Protein AF-E2AN70-F1 (afdb_monomer)

Solvent-accessible surface area (backbone atoms only — not comparable to full-atom values): 4176 Å² total; per-residue (Å²): 70,66,41,55,31,60,91,60,64,7,30,32,30,35,43,42,55,96,92,46,76,47,77,48,72,42,59,93,75,29,16,33,24,33,80,74,72,41,66,40,52,45,94,79,45,64,44,92,55,29,80,81,26,57,72,49,36,75,72,57,67,68,81,46,68,66,60,63,61,73,73,105

Foldseek 3Di:
DKAADVVVVQQKIWDDDPPDIDIDGDPPQWGAALQVRGTDGSVPHPSVCNVVNPVVVVVVPDPPVVVVVVVD

Secondary structure (DSSP, 8-state):
-EEE-TTTTTSEEEEEETTEEEEEEPPTTEEEETTTTEEEEGGG--GGGGGGGGGGGGG-----HHHHHHT-

Sequence (72 aa):
GYYADEAAGCQVFHVCHDVLVSSFLCPIGSTFSQKLLTCDWWTKVDCSASNRYLERNRDSYQIDDDEMIRKA

Mean predicted aligned error: 6.77 Å

Organism: Camponotus floridanus (NCBI:txid104421)

Radius of gyration: 13.34 Å; Cα contacts (8 Å, |Δi|>4): 114; chains: 1; bounding box: 38×23×26 Å

InterPro domains:
  IPR002557 Chitin binding domain [PF01607] (1-47)
  IPR002557 Chitin binding domai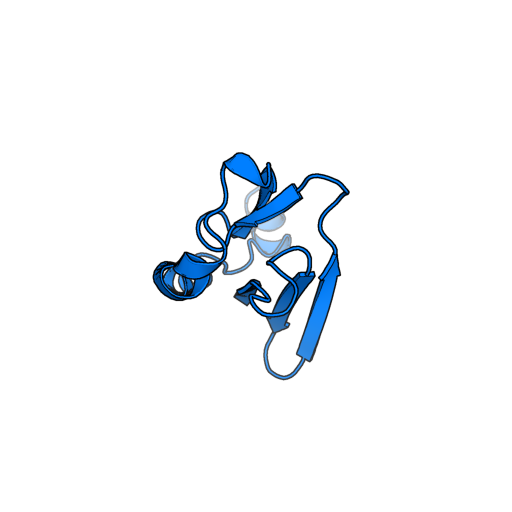n [PS50940] (1-49)
  IPR036508 Chitin binding domain superfamily [SSF57625] (1-50)
  IPR052976 Scoloptoxin-like [PTHR22933] (1-61)

Nearest PDB structures (foldseek):
  4zce-assembly1_B  TM=8.646E-01  e=5.909E-02  Dermatophagoides pteronyssinus
  8in6-assembly1_A  TM=7.741E-01  e=5.536E-02  Aplysia kurodai
  5hbf-assembly3_A  TM=8.687E-01  e=1.573E-01  Homo sapiens
  5hbf-assembly3_B  TM=8.518E-01  e=2.042E-01  Homo sapiens
  2dk6-assembly1_A  TM=3.511E-01  e=6.080E+00  Homo sapiens

Structure (mmCIF, N/CA/C/O backbone):
data_AF-E2AN70-F1
#
_entry.id   AF-E2AN70-F1
#
loop_
_atom_site.group_PDB
_atom_site.id
_atom_site.type_symbol
_atom_site.label_atom_id
_atom_site.label_alt_id
_atom_site.label_comp_id
_atom_site.label_asym_id
_atom_site.label_entity_id
_atom_site.label_seq_id
_atom_site.pdbx_PDB_ins_code
_atom_site.Cartn_x
_atom_site.Cartn_y
_atom_site.Cartn_z
_atom_site.occupancy
_atom_site.B_iso_or_equiv
_atom_site.auth_seq_id
_atom_site.auth_comp_id
_atom_site.auth_asym_id
_atom_site.auth_atom_id
_atom_site.pdbx_PDB_model_num
ATOM 1 N N . GLY A 1 1 ? 10.198 2.129 -4.240 1.00 92.06 1 GLY A N 1
ATOM 2 C CA . GLY A 1 1 ? 8.848 2.574 -3.839 1.00 92.06 1 GLY A CA 1
ATOM 3 C C . GLY A 1 1 ? 8.052 1.393 -3.328 1.00 92.06 1 GLY A C 1
ATOM 4 O O . GLY A 1 1 ? 8.302 0.284 -3.786 1.00 92.06 1 GLY A O 1
ATOM 5 N N . TYR A 1 2 ? 7.132 1.623 -2.396 1.00 95.75 2 TYR A N 1
ATOM 6 C CA . TYR A 1 2 ? 6.291 0.598 -1.781 1.00 95.75 2 TYR A CA 1
ATOM 7 C C . TYR A 1 2 ? 4.854 0.716 -2.296 1.00 95.75 2 TYR A C 1
ATOM 9 O O . TYR A 1 2 ? 4.325 1.820 -2.405 1.00 95.75 2 TYR A O 1
ATOM 17 N N . TYR A 1 3 ? 4.212 -0.400 -2.611 1.00 96.81 3 TYR A N 1
ATOM 18 C CA . TYR A 1 3 ? 2.904 -0.418 -3.258 1.00 96.81 3 TYR A CA 1
ATOM 19 C C . TYR A 1 3 ? 1.992 -1.428 -2.574 1.00 96.81 3 TYR A C 1
ATOM 21 O O . TYR A 1 3 ? 2.348 -2.599 -2.453 1.00 96.81 3 TYR A O 1
ATOM 29 N N . ALA A 1 4 ? 0.825 -0.977 -2.129 1.00 98.00 4 ALA A N 1
ATOM 30 C CA . ALA A 1 4 ? -0.206 -1.848 -1.582 1.00 98.00 4 ALA A CA 1
ATOM 31 C C . ALA A 1 4 ? -0.813 -2.743 -2.676 1.00 98.00 4 ALA A C 1
ATOM 33 O O . ALA A 1 4 ? -1.159 -2.250 -3.750 1.00 98.00 4 ALA A O 1
ATOM 34 N N . ASP A 1 5 ? -0.984 -4.037 -2.396 1.00 97.94 5 ASP A N 1
ATOM 35 C CA . ASP A 1 5 ? -1.739 -4.939 -3.269 1.00 97.94 5 ASP A CA 1
ATOM 36 C C . ASP A 1 5 ? -3.220 -4.932 -2.863 1.00 97.94 5 ASP A C 1
ATOM 38 O O . ASP A 1 5 ? -3.643 -5.658 -1.960 1.00 97.94 5 ASP A O 1
ATOM 42 N N . GLU A 1 6 ? -4.023 -4.091 -3.518 1.00 96.56 6 GLU A N 1
ATOM 43 C CA . GLU A 1 6 ? -5.462 -3.988 -3.241 1.00 96.56 6 GLU A CA 1
ATOM 44 C C . GLU A 1 6 ? -6.223 -5.285 -3.575 1.00 96.56 6 GLU A C 1
ATOM 46 O O . GLU A 1 6 ? -7.213 -5.601 -2.912 1.00 96.56 6 GLU A O 1
ATOM 51 N N . ALA A 1 7 ? -5.747 -6.083 -4.541 1.00 96.75 7 ALA A N 1
ATOM 52 C CA . ALA A 1 7 ? -6.371 -7.358 -4.900 1.00 96.75 7 ALA A CA 1
ATOM 53 C C . ALA A 1 7 ? -6.155 -8.424 -3.813 1.00 96.75 7 ALA A C 1
ATOM 55 O O . ALA A 1 7 ? -7.035 -9.252 -3.573 1.00 96.75 7 ALA A O 1
ATOM 56 N N . ALA A 1 8 ? -5.024 -8.362 -3.109 1.00 96.62 8 ALA A N 1
ATOM 57 C CA . ALA A 1 8 ? -4.740 -9.165 -1.920 1.00 96.62 8 ALA A CA 1
ATOM 58 C C . ALA A 1 8 ? -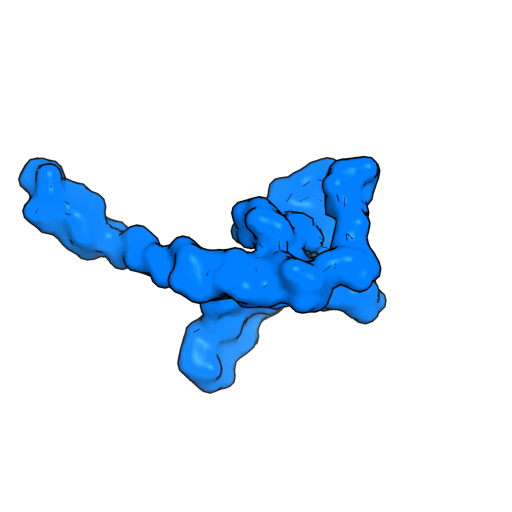5.251 -8.526 -0.609 1.00 96.62 8 ALA A C 1
ATOM 60 O O . ALA A 1 8 ? -4.822 -8.916 0.481 1.00 96.62 8 ALA A O 1
ATOM 61 N N . GLY A 1 9 ? -6.126 -7.514 -0.682 1.00 96.69 9 GLY A N 1
ATOM 62 C CA . GLY A 1 9 ? -6.663 -6.823 0.497 1.00 96.69 9 GLY A CA 1
ATOM 63 C C . GLY A 1 9 ? -5.591 -6.117 1.333 1.00 96.69 9 GLY A C 1
ATOM 64 O O . GLY A 1 9 ? -5.717 -6.022 2.552 1.00 96.69 9 GLY A O 1
ATOM 65 N N . CYS A 1 10 ? -4.511 -5.667 0.693 1.00 98.06 10 CYS A N 1
ATOM 66 C CA . CYS A 1 10 ? -3.336 -5.051 1.305 1.00 98.06 10 CYS A CA 1
ATOM 67 C C . CYS A 1 10 ? -2.603 -5.943 2.319 1.00 98.06 10 CYS A C 1
ATOM 69 O O . CYS A 1 10 ? -1.746 -5.458 3.055 1.00 98.06 10 CYS A O 1
ATOM 71 N N . GLN A 1 11 ? -2.891 -7.247 2.378 1.00 98.00 11 GLN A N 1
ATOM 72 C CA . GLN A 1 11 ? -2.084 -8.172 3.176 1.00 98.00 11 GLN A CA 1
ATOM 73 C C . GLN A 1 11 ? -0.709 -8.406 2.532 1.00 98.00 11 GLN A C 1
ATOM 75 O O . GLN A 1 11 ? 0.266 -8.675 3.235 1.00 98.00 11 GLN A O 1
ATOM 80 N N . VAL A 1 12 ? -0.631 -8.265 1.207 1.00 98.25 12 VAL A N 1
ATOM 81 C CA . VAL A 1 12 ? 0.611 -8.242 0.431 1.00 98.25 12 VAL A CA 1
ATOM 82 C C . VAL A 1 12 ? 0.949 -6.799 0.058 1.00 98.25 12 VAL A C 1
ATOM 84 O O . VAL A 1 12 ? 0.068 -5.969 -0.175 1.00 98.25 12 VAL A O 1
ATOM 87 N N . PHE A 1 13 ? 2.240 -6.497 -0.003 1.00 98.12 13 PHE A N 1
ATOM 88 C CA . PHE A 1 13 ? 2.747 -5.273 -0.607 1.00 98.12 13 PHE A CA 1
ATOM 89 C C . PHE A 1 13 ? 3.974 -5.563 -1.463 1.00 98.12 13 PHE A C 1
ATOM 91 O O . PHE A 1 13 ? 4.670 -6.565 -1.273 1.00 98.12 13 PHE A O 1
ATOM 98 N N . HIS A 1 14 ? 4.247 -4.663 -2.397 1.00 97.06 14 HIS A N 1
ATOM 99 C CA . HIS A 1 14 ? 5.359 -4.760 -3.325 1.00 97.06 14 HIS A CA 1
ATOM 100 C C . HIS A 1 14 ? 6.368 -3.654 -3.065 1.00 97.06 14 HIS A C 1
ATOM 102 O O . HIS A 1 14 ? 6.011 -2.490 -2.902 1.00 97.06 14 HIS A O 1
ATOM 108 N N . VAL A 1 15 ? 7.642 -4.008 -3.080 1.00 95.50 15 VAL A N 1
ATOM 109 C CA . VAL A 1 15 ? 8.753 -3.067 -3.124 1.00 95.50 15 VAL A CA 1
ATOM 110 C C . VAL A 1 15 ? 9.317 -3.112 -4.532 1.00 95.50 15 VAL A C 1
ATOM 1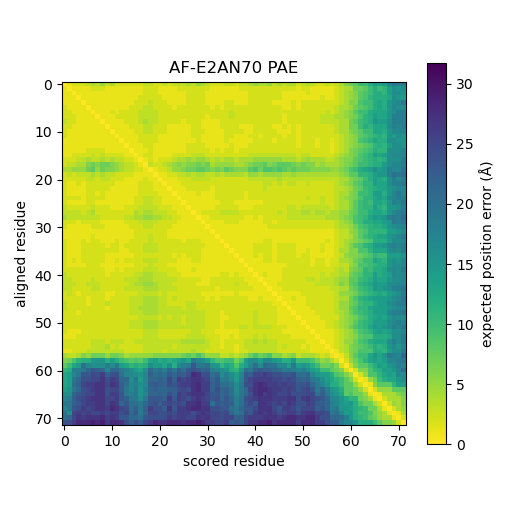12 O O . VAL A 1 15 ? 9.844 -4.140 -4.958 1.00 95.50 15 VAL A O 1
ATOM 115 N N . CYS A 1 16 ? 9.197 -2.001 -5.253 1.00 92.56 16 CYS A N 1
ATOM 116 C CA . CYS A 1 16 ? 9.768 -1.853 -6.587 1.00 92.56 16 CYS A CA 1
ATOM 117 C C . CYS A 1 16 ? 11.041 -1.007 -6.516 1.00 92.56 16 CYS A C 1
ATOM 119 O O . CYS A 1 16 ? 11.019 0.110 -5.977 1.00 92.56 16 CYS A O 1
ATOM 121 N N . HIS A 1 17 ? 12.123 -1.523 -7.090 1.00 88.06 17 HIS A N 1
ATOM 122 C CA . HIS A 1 17 ? 13.396 -0.834 -7.271 1.00 88.06 17 HIS A CA 1
ATOM 123 C C . HIS A 1 17 ? 13.853 -1.053 -8.716 1.00 88.06 17 HIS A C 1
ATOM 125 O O . HIS A 1 17 ? 14.096 -2.189 -9.120 1.00 88.06 17 HIS A O 1
ATOM 131 N N . ASP A 1 18 ? 13.904 0.021 -9.505 1.00 87.81 18 ASP A N 1
ATOM 132 C CA . ASP A 1 18 ? 14.090 -0.017 -10.958 1.00 87.81 18 ASP A CA 1
ATOM 133 C C . ASP A 1 18 ? 13.159 -1.028 -11.653 1.00 87.81 18 ASP A C 1
ATOM 135 O O . ASP A 1 18 ? 11.952 -0.805 -11.744 1.00 87.81 18 ASP A O 1
ATOM 139 N N . VAL A 1 19 ? 13.710 -2.143 -12.134 1.00 90.12 19 VAL A N 1
ATOM 140 C CA . VAL A 1 19 ? 12.986 -3.220 -12.833 1.00 90.12 19 VAL A CA 1
ATOM 141 C C . VAL A 1 19 ? 12.670 -4.418 -11.934 1.00 90.12 19 VAL A C 1
ATOM 143 O O . VAL A 1 19 ? 12.032 -5.371 -12.380 1.00 90.12 19 VAL A O 1
ATOM 146 N N . LEU A 1 20 ? 13.129 -4.400 -10.681 1.00 93.19 20 LEU A N 1
ATOM 147 C CA . LEU A 1 20 ? 12.927 -5.476 -9.721 1.00 93.19 20 LEU A CA 1
ATOM 148 C C . LEU A 1 20 ? 11.688 -5.207 -8.868 1.00 93.19 20 LEU A C 1
ATOM 150 O O . LEU A 1 20 ? 11.524 -4.120 -8.310 1.00 93.19 20 LEU A O 1
ATOM 154 N N . VAL A 1 21 ? 10.852 -6.234 -8.723 1.00 95.25 21 VAL A N 1
ATOM 155 C CA . VAL A 1 21 ? 9.690 -6.230 -7.833 1.00 95.25 21 VAL A CA 1
ATOM 156 C C . VAL A 1 21 ? 9.841 -7.358 -6.823 1.00 95.25 21 VAL A C 1
ATOM 158 O O . VAL A 1 21 ? 9.942 -8.525 -7.197 1.00 95.25 21 VAL A O 1
ATOM 161 N N . SER A 1 22 ? 9.823 -6.998 -5.545 1.00 96.31 22 SER A N 1
ATOM 162 C CA . SER A 1 22 ? 9.819 -7.935 -4.423 1.00 96.31 22 SER A CA 1
ATOM 163 C C . SER A 1 22 ? 8.490 -7.834 -3.686 1.00 96.31 22 SER A C 1
ATOM 165 O O . SER A 1 22 ? 8.057 -6.733 -3.357 1.00 96.31 22 SER A O 1
ATOM 167 N N . SER A 1 23 ? 7.849 -8.964 -3.404 1.00 97.56 23 SER A N 1
ATOM 168 C CA . SER A 1 23 ? 6.552 -9.010 -2.718 1.00 97.56 23 SER A CA 1
ATOM 169 C C . SER A 1 23 ? 6.707 -9.548 -1.302 1.00 97.56 23 SER A C 1
ATOM 171 O O . SER A 1 23 ? 7.426 -10.523 -1.085 1.00 97.56 23 SER A O 1
ATOM 173 N N . PHE A 1 24 ? 6.000 -8.948 -0.350 1.00 97.94 24 PHE A N 1
ATOM 174 C CA . PHE A 1 24 ? 6.075 -9.297 1.066 1.00 97.94 24 PHE A CA 1
ATOM 175 C C . PHE A 1 24 ? 4.681 -9.396 1.677 1.00 97.94 24 PHE A C 1
ATOM 177 O O . PHE A 1 24 ? 3.763 -8.687 1.270 1.00 97.94 24 PHE A O 1
ATOM 184 N N . LEU A 1 25 ? 4.541 -10.267 2.677 1.00 98.25 25 LEU A N 1
ATOM 185 C CA . LEU A 1 25 ? 3.314 -10.428 3.449 1.00 98.25 25 LEU A CA 1
ATOM 186 C C . LEU A 1 25 ? 3.427 -9.653 4.764 1.00 98.25 25 LEU A C 1
ATOM 188 O O . LEU A 1 25 ? 4.413 -9.796 5.491 1.00 98.25 25 LEU A O 1
ATOM 192 N N . CYS A 1 26 ? 2.402 -8.877 5.098 1.00 98.25 26 CYS A N 1
ATOM 193 C CA . CYS A 1 26 ? 2.264 -8.314 6.432 1.00 98.25 26 CYS A CA 1
ATOM 194 C C . CYS A 1 26 ? 1.978 -9.421 7.471 1.00 98.25 26 CYS A C 1
ATOM 196 O O . CYS A 1 26 ? 1.336 -10.428 7.152 1.00 98.25 26 CYS A O 1
ATOM 198 N N . PRO A 1 27 ? 2.412 -9.251 8.734 1.00 98.19 27 PRO A N 1
ATOM 199 C CA . PRO A 1 27 ? 2.056 -10.162 9.818 1.00 98.19 27 PRO A CA 1
ATOM 200 C C . PRO A 1 27 ? 0.541 -10.356 9.975 1.00 98.19 27 PRO A C 1
ATOM 202 O O . PRO A 1 27 ? -0.265 -9.489 9.623 1.00 98.19 27 PRO A O 1
ATOM 205 N N . ILE A 1 28 ? 0.146 -11.483 10.571 1.00 96.69 28 ILE A N 1
ATOM 206 C CA . ILE A 1 28 ? -1.265 -11.813 10.819 1.00 96.69 28 ILE A CA 1
ATOM 207 C C . ILE A 1 28 ? -1.935 -10.695 11.636 1.00 96.69 28 ILE A C 1
ATOM 209 O O . ILE A 1 28 ? -1.436 -10.300 12.687 1.00 96.69 28 ILE A O 1
ATOM 213 N N . GLY A 1 29 ? -3.080 -10.203 11.151 1.00 96.50 29 GLY A N 1
ATOM 214 C CA . GLY A 1 29 ? -3.834 -9.108 11.7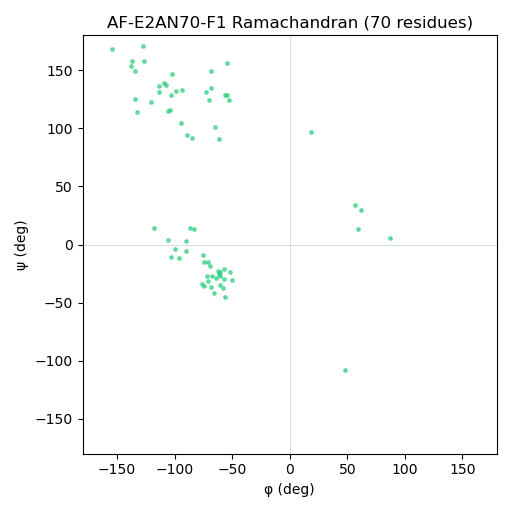77 1.00 96.50 29 GLY A CA 1
ATOM 215 C C . GLY A 1 29 ? -3.393 -7.701 11.356 1.00 96.50 29 GLY A C 1
ATOM 216 O O . GLY A 1 29 ? -3.904 -6.716 11.890 1.00 96.50 29 GLY A O 1
ATOM 217 N N . SER A 1 30 ? -2.472 -7.587 10.399 1.00 98.06 30 SER A N 1
ATOM 218 C CA . SER A 1 30 ? -2.028 -6.309 9.841 1.00 98.06 30 SER A CA 1
ATOM 219 C C . SER A 1 30 ? -2.139 -6.285 8.320 1.00 98.06 30 SER A C 1
ATOM 221 O O . SER A 1 30 ? -2.166 -7.326 7.663 1.00 98.06 30 SER A O 1
ATOM 223 N N . THR A 1 31 ? -2.210 -5.078 7.773 1.00 98.19 31 THR A N 1
ATOM 224 C CA . THR A 1 31 ? -2.239 -4.805 6.334 1.00 98.19 31 THR A CA 1
ATOM 225 C C . THR A 1 31 ? -1.350 -3.610 6.036 1.00 98.19 31 THR A C 1
ATOM 227 O O . THR A 1 31 ? -1.139 -2.740 6.885 1.00 98.19 31 THR A O 1
ATOM 230 N N . PHE A 1 32 ? -0.827 -3.548 4.823 1.00 98.44 32 PHE A N 1
ATOM 231 C CA . PHE A 1 32 ? 0.065 -2.492 4.397 1.00 98.44 32 PHE A CA 1
ATOM 232 C C . PHE A 1 32 ? -0.675 -1.159 4.259 1.00 98.44 32 PHE A C 1
ATOM 234 O O . PHE A 1 32 ? -1.653 -1.038 3.525 1.00 98.44 32 PHE A O 1
ATOM 241 N N . SER A 1 33 ? -0.185 -0.141 4.960 1.00 97.88 33 SER A N 1
ATOM 242 C CA . SER A 1 33 ? -0.674 1.229 4.883 1.00 97.88 33 SER A CA 1
ATOM 243 C C . SER A 1 33 ? 0.166 2.015 3.884 1.00 97.88 33 SER A C 1
ATOM 245 O O . SER A 1 33 ? 1.272 2.447 4.212 1.00 97.88 33 SER A O 1
ATOM 247 N N . GLN A 1 34 ? -0.370 2.279 2.688 1.00 97.00 34 GLN A N 1
ATOM 248 C CA . GLN A 1 34 ? 0.320 3.098 1.677 1.00 97.00 34 GLN A CA 1
ATOM 249 C C . GLN A 1 34 ? 0.686 4.498 2.203 1.00 97.00 34 GLN A C 1
ATOM 251 O O . GLN A 1 34 ? 1.703 5.071 1.822 1.00 97.00 34 GLN A O 1
ATOM 256 N N . LYS A 1 35 ? -0.112 5.030 3.136 1.00 95.50 35 LYS A N 1
ATOM 257 C CA . LYS A 1 35 ? 0.128 6.317 3.799 1.00 95.50 35 LYS A CA 1
ATOM 258 C C . LYS A 1 35 ? 1.382 6.310 4.681 1.00 95.50 35 LYS A C 1
ATOM 260 O O . LYS A 1 35 ? 2.107 7.305 4.716 1.00 95.50 35 LYS A O 1
ATOM 265 N N . LEU A 1 36 ? 1.596 5.223 5.425 1.00 95.06 36 LEU A N 1
ATOM 266 C CA . LEU A 1 36 ? 2.708 5.076 6.373 1.00 95.06 36 LEU A CA 1
ATOM 267 C C . LEU A 1 36 ? 3.908 4.330 5.779 1.00 95.06 36 LEU A C 1
ATOM 269 O O . LEU A 1 36 ? 4.970 4.330 6.392 1.00 95.06 36 LEU A O 1
ATOM 273 N N . LEU A 1 37 ? 3.734 3.707 4.611 1.00 95.38 37 LEU A N 1
ATOM 274 C CA . LEU A 1 37 ? 4.708 2.837 3.951 1.00 95.38 37 LEU A CA 1
ATOM 275 C C . LEU A 1 37 ? 5.165 1.659 4.829 1.00 95.38 37 LEU A C 1
ATOM 277 O O . LEU A 1 37 ? 6.311 1.225 4.764 1.00 95.38 37 LEU A O 1
ATOM 281 N N . THR A 1 38 ? 4.267 1.140 5.665 1.00 96.06 38 THR A N 1
ATOM 282 C CA . THR A 1 38 ? 4.519 -0.005 6.551 1.00 96.06 38 THR A CA 1
ATOM 283 C C . THR A 1 38 ? 3.215 -0.735 6.873 1.00 96.06 38 THR A C 1
ATOM 285 O O . THR A 1 38 ? 2.127 -0.231 6.585 1.00 96.06 38 THR A O 1
ATOM 288 N N . CYS A 1 39 ? 3.306 -1.921 7.470 1.00 98.00 39 CYS A N 1
ATOM 289 C CA . CYS A 1 39 ? 2.142 -2.650 7.968 1.00 98.00 39 CYS A CA 1
ATOM 290 C C . CYS A 1 39 ? 1.600 -1.979 9.241 1.00 98.00 39 CYS A C 1
ATOM 292 O O . CYS A 1 39 ? 2.349 -1.719 10.181 1.00 98.00 39 CYS A O 1
ATOM 294 N N . ASP A 1 40 ? 0.293 -1.737 9.285 1.00 98.19 40 ASP A N 1
ATOM 295 C CA . ASP A 1 40 ? -0.428 -1.288 10.481 1.00 98.19 40 ASP A CA 1
ATOM 296 C C . ASP A 1 40 ? -1.621 -2.223 10.719 1.00 98.19 40 ASP A C 1
ATOM 298 O O . ASP A 1 40 ? -1.951 -3.083 9.896 1.00 98.19 40 ASP A O 1
ATOM 302 N N . TRP A 1 41 ? -2.269 -2.084 11.867 1.00 97.56 41 TRP A N 1
ATOM 303 C CA . TRP A 1 41 ? -3.464 -2.838 12.203 1.00 97.56 41 TRP A CA 1
ATOM 304 C C . TRP A 1 41 ? -4.532 -2.666 11.127 1.00 97.56 41 TRP A C 1
ATOM 306 O O . TRP A 1 41 ? -4.911 -1.545 10.792 1.00 97.56 41 TRP A O 1
ATOM 316 N N . TRP A 1 42 ? -5.063 -3.786 10.639 1.00 96.25 42 TRP A N 1
ATOM 317 C CA . TRP A 1 42 ? -6.067 -3.840 9.571 1.00 96.25 42 TRP A CA 1
ATOM 318 C C . TRP A 1 42 ? -7.284 -2.923 9.789 1.00 96.25 42 TRP A C 1
ATOM 320 O O . TRP A 1 42 ? -7.831 -2.381 8.839 1.00 96.25 42 TRP A O 1
ATOM 330 N N . THR A 1 43 ? -7.673 -2.668 11.040 1.00 96.94 43 THR A N 1
ATOM 331 C CA . THR A 1 43 ? -8.778 -1.758 11.393 1.00 96.94 43 THR A CA 1
ATOM 332 C C . THR A 1 43 ? -8.476 -0.274 11.168 1.00 96.94 43 THR A C 1
ATOM 334 O O . THR A 1 43 ? -9.396 0.542 11.188 1.00 96.94 43 THR A O 1
ATOM 337 N N . LYS A 1 44 ? -7.205 0.097 10.986 1.00 96.88 44 LYS A N 1
ATOM 338 C CA . LYS A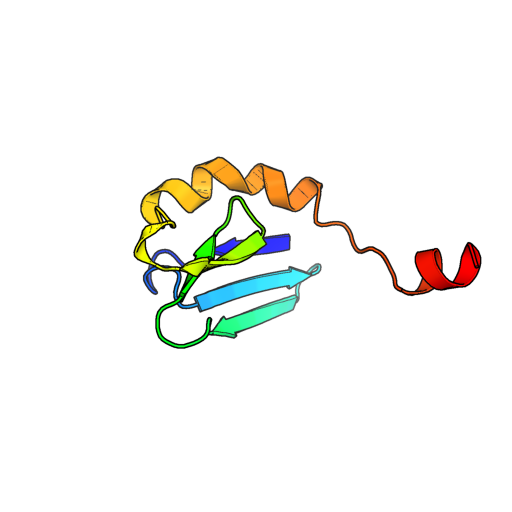 1 44 ? -6.744 1.477 10.760 1.00 96.88 44 LYS A CA 1
ATOM 339 C C . LYS A 1 44 ? -6.406 1.769 9.301 1.00 96.88 44 LYS A C 1
ATOM 341 O O . LYS A 1 44 ? -6.169 2.927 8.957 1.00 96.88 44 LYS A O 1
ATOM 346 N N . VAL A 1 45 ? -6.349 0.739 8.462 1.00 97.56 45 VAL A N 1
ATOM 347 C CA . VAL A 1 45 ? -5.926 0.851 7.068 1.00 97.56 45 VAL A CA 1
ATOM 348 C C . VAL A 1 45 ? -7.150 0.795 6.163 1.00 97.56 45 VAL A C 1
ATOM 350 O O . VAL A 1 45 ? -7.824 -0.225 6.077 1.00 97.56 45 VAL A O 1
ATOM 353 N N . ASP A 1 46 ? -7.416 1.886 5.44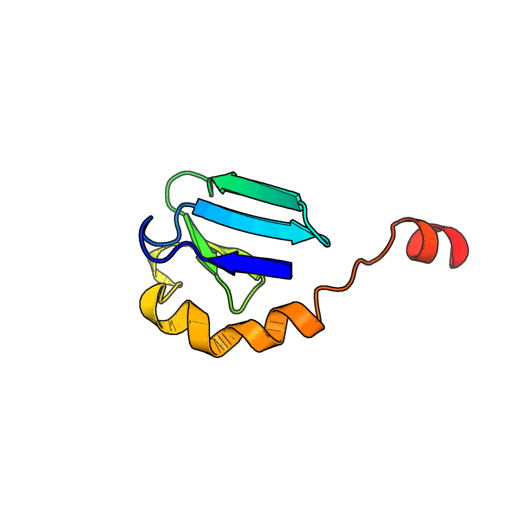8 1.00 96.88 46 ASP A N 1
ATOM 354 C CA . ASP A 1 46 ? -8.343 1.866 4.316 1.00 96.88 46 ASP A CA 1
ATOM 355 C C . ASP A 1 46 ? -7.583 1.425 3.061 1.00 96.88 46 ASP A C 1
ATOM 357 O O . ASP A 1 46 ? -6.979 2.239 2.359 1.00 96.88 46 ASP A O 1
ATOM 361 N N . CYS A 1 47 ? -7.587 0.114 2.810 1.00 96.00 47 CYS A N 1
ATOM 362 C CA . CYS A 1 47 ? -6.877 -0.488 1.685 1.00 96.00 47 CYS A CA 1
ATOM 363 C C . CYS A 1 47 ? -7.336 0.080 0.330 1.00 96.00 47 CYS A C 1
ATOM 365 O O . CYS A 1 47 ? -6.500 0.343 -0.532 1.00 96.00 47 CYS A O 1
ATOM 367 N N . SER A 1 48 ? -8.632 0.367 0.170 1.00 96.81 48 SER A N 1
ATOM 368 C CA . SER A 1 48 ? -9.194 0.908 -1.079 1.00 96.81 48 SER A CA 1
ATOM 369 C C . SER A 1 48 ? -8.756 2.346 -1.384 1.00 96.81 48 SER A C 1
ATOM 371 O O . SER A 1 48 ? -8.847 2.822 -2.515 1.00 96.81 48 SER A O 1
ATOM 373 N N . ALA A 1 49 ? -8.274 3.065 -0.367 1.00 96.75 49 ALA A N 1
ATOM 374 C CA . ALA A 1 49 ? -7.734 4.408 -0.515 1.00 96.75 49 ALA A CA 1
ATOM 375 C C . ALA A 1 49 ? -6.222 4.418 -0.792 1.00 96.75 49 ALA A C 1
ATOM 377 O O . ALA A 1 49 ? -5.648 5.505 -0.887 1.00 96.75 49 ALA A O 1
ATOM 378 N N . SER A 1 50 ? -5.569 3.256 -0.935 1.00 96.56 50 SER A N 1
ATOM 379 C CA . SER A 1 50 ? -4.108 3.162 -1.060 1.00 96.56 50 SER A CA 1
ATOM 380 C C . SER A 1 50 ? -3.577 3.993 -2.223 1.00 96.56 50 SER A C 1
ATOM 382 O O . SER A 1 50 ? -2.662 4.791 -2.030 1.00 96.56 50 SER A O 1
ATOM 384 N N . ASN A 1 51 ? -4.214 3.926 -3.396 1.00 95.31 51 ASN A N 1
ATOM 385 C CA . ASN A 1 51 ? -3.803 4.692 -4.575 1.00 95.31 51 ASN A CA 1
ATOM 386 C C . ASN A 1 51 ? -3.744 6.227 -4.357 1.00 95.31 51 ASN A C 1
ATOM 388 O O . ASN A 1 51 ? -3.040 6.931 -5.077 1.00 95.31 51 ASN A O 1
ATOM 392 N N . ARG A 1 52 ? -4.446 6.766 -3.347 1.00 96.44 52 ARG A N 1
ATOM 393 C CA . ARG A 1 52 ? -4.415 8.202 -2.997 1.00 96.44 52 ARG A CA 1
ATOM 394 C C . ARG A 1 52 ? -3.146 8.641 -2.271 1.00 96.44 52 ARG A C 1
ATOM 396 O O . ARG A 1 52 ? -3.010 9.833 -2.037 1.00 96.44 52 ARG A O 1
ATOM 403 N N . TYR A 1 53 ? -2.303 7.692 -1.864 1.00 96.06 53 TYR A N 1
ATOM 404 C CA . TYR A 1 53 ? -1.080 7.926 -1.099 1.00 96.06 53 TYR A CA 1
ATOM 405 C C . TYR A 1 53 ? 0.179 7.480 -1.858 1.00 96.06 53 TYR A C 1
ATOM 407 O O . TYR A 1 53 ? 1.245 7.337 -1.255 1.00 96.06 53 TYR A O 1
ATOM 415 N N . LEU A 1 54 ? 0.093 7.221 -3.169 1.00 93.94 54 LEU A N 1
ATOM 416 C CA . LEU A 1 54 ? 1.258 6.809 -3.963 1.00 93.94 54 LEU A CA 1
ATOM 417 C C . LEU A 1 54 ? 2.372 7.861 -3.966 1.00 93.94 54 LEU A C 1
ATOM 419 O O . LEU A 1 54 ? 3.545 7.508 -4.072 1.00 93.94 54 LEU A O 1
ATOM 423 N N . GLU A 1 55 ? 2.041 9.138 -3.789 1.00 93.25 55 GLU A N 1
ATOM 424 C CA . GLU A 1 55 ? 3.006 10.228 -3.663 1.00 93.25 55 GLU A CA 1
ATOM 425 C C . GLU A 1 55 ? 3.949 10.054 -2.467 1.00 93.25 55 GLU A C 1
ATOM 427 O O . GLU A 1 55 ? 5.080 10.535 -2.517 1.00 93.25 55 GLU A O 1
ATOM 432 N N . ARG A 1 56 ? 3.548 9.290 -1.438 1.00 93.00 56 ARG A N 1
ATOM 433 C CA . ARG A 1 56 ? 4.404 8.954 -0.287 1.00 93.00 56 ARG A CA 1
ATOM 434 C C . ARG A 1 56 ? 5.647 8.177 -0.703 1.00 93.00 56 ARG A C 1
ATOM 436 O O . ARG A 1 56 ? 6.680 8.292 -0.052 1.00 93.00 56 ARG A O 1
ATOM 443 N N . ASN A 1 57 ? 5.599 7.457 -1.824 1.00 92.06 57 ASN A N 1
ATOM 444 C CA . ASN A 1 57 ? 6.774 6.781 -2.368 1.00 92.06 57 ASN A CA 1
ATOM 445 C C . ASN A 1 57 ? 7.896 7.744 -2.763 1.00 92.06 57 ASN A C 1
ATOM 447 O O . ASN A 1 57 ? 9.055 7.333 -2.777 1.00 92.06 57 ASN A O 1
ATOM 451 N N . ARG A 1 58 ? 7.594 9.018 -3.038 1.00 85.06 58 ARG A N 1
ATOM 452 C CA . ARG A 1 58 ? 8.618 10.033 -3.307 1.00 85.06 58 ARG A CA 1
ATOM 453 C C . ARG A 1 58 ? 9.460 10.355 -2.075 1.00 85.06 58 ARG A C 1
ATOM 455 O O . ARG A 1 58 ? 10.615 10.720 -2.230 1.00 85.06 58 ARG A O 1
ATOM 462 N N . ASP A 1 59 ? 8.909 10.171 -0.881 1.00 70.19 59 ASP A N 1
ATOM 463 C CA . ASP A 1 59 ? 9.625 10.364 0.383 1.00 70.19 59 ASP A CA 1
ATOM 464 C C . ASP A 1 59 ? 10.311 9.067 0.846 1.00 70.19 59 ASP A C 1
ATOM 466 O O . ASP A 1 59 ? 11.044 9.061 1.828 1.00 70.19 59 ASP A O 1
ATOM 470 N N . SER A 1 60 ? 10.085 7.955 0.133 1.00 63.19 60 SER A N 1
ATOM 471 C CA . SER A 1 60 ? 10.628 6.630 0.464 1.00 63.19 60 SER A CA 1
ATOM 472 C C . SER A 1 60 ? 12.060 6.401 -0.028 1.00 63.19 60 SER A C 1
ATOM 474 O O . S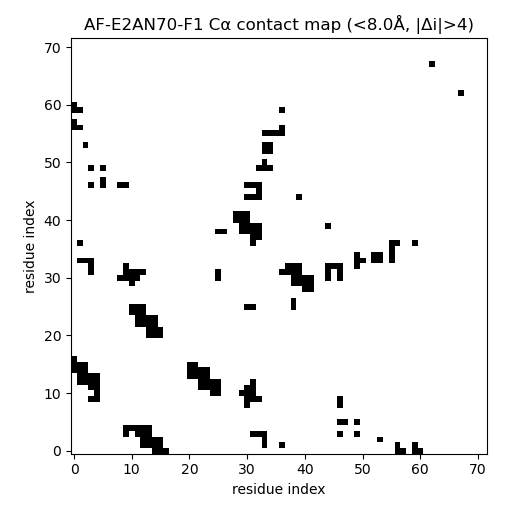ER A 1 60 ? 12.526 5.259 -0.0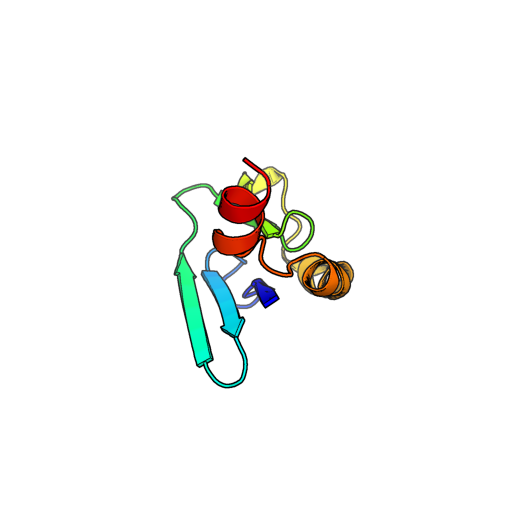31 1.00 63.19 60 SER A O 1
ATOM 476 N N . TYR A 1 61 ? 12.760 7.461 -0.452 1.00 57.81 61 TYR A N 1
ATOM 477 C CA . TYR A 1 61 ? 14.182 7.379 -0.771 1.00 57.81 61 TYR A CA 1
ATOM 478 C C . TYR A 1 61 ? 14.958 7.054 0.500 1.00 57.81 61 TYR A C 1
ATOM 480 O O . TYR A 1 61 ? 15.150 7.903 1.364 1.00 57.81 61 TYR A O 1
ATOM 488 N N . GLN A 1 62 ? 15.303 5.770 0.594 1.00 56.03 62 GLN A N 1
ATOM 489 C CA . GLN A 1 62 ? 16.562 5.239 1.096 1.00 56.03 62 GLN A CA 1
ATOM 490 C C . GLN A 1 62 ? 17.328 6.261 1.933 1.00 56.03 62 GLN A C 1
ATOM 492 O O . GLN A 1 62 ? 18.098 7.066 1.418 1.00 56.03 62 GLN A O 1
ATOM 497 N N . ILE A 1 63 ? 17.1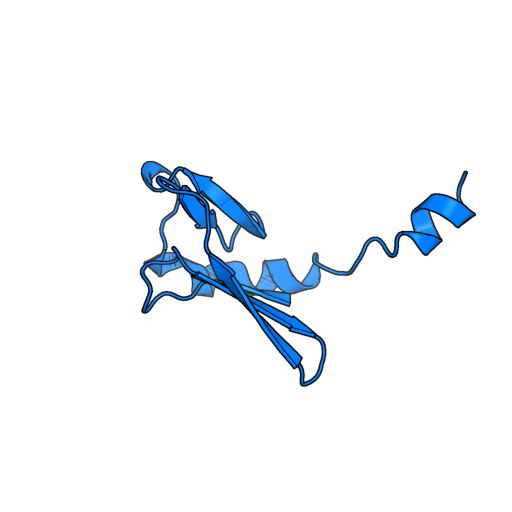63 6.167 3.250 1.00 55.09 63 ILE A N 1
ATOM 498 C CA . ILE A 1 63 ? 18.340 6.329 4.091 1.00 55.09 63 ILE A CA 1
ATOM 499 C C . ILE A 1 63 ? 19.235 5.175 3.641 1.00 55.09 63 ILE A C 1
ATOM 501 O O . ILE A 1 63 ? 19.043 4.043 4.078 1.00 55.09 63 ILE A O 1
ATOM 505 N N . ASP A 1 64 ? 20.098 5.420 2.654 1.00 53.25 64 ASP A N 1
ATOM 506 C CA . ASP A 1 64 ? 21.236 4.548 2.434 1.00 53.25 64 ASP A CA 1
ATOM 507 C C . ASP A 1 64 ? 21.926 4.472 3.794 1.00 53.25 64 ASP A C 1
ATOM 509 O O . ASP A 1 64 ? 22.256 5.507 4.383 1.00 53.25 64 ASP A O 1
ATOM 513 N N . ASP A 1 65 ? 22.115 3.268 4.326 1.00 58.69 65 ASP A N 1
ATOM 514 C CA . ASP A 1 65 ? 22.865 3.071 5.569 1.00 58.69 65 ASP A CA 1
ATOM 515 C C . ASP A 1 65 ? 24.246 3.773 5.492 1.00 58.69 65 ASP A C 1
ATOM 517 O O . ASP A 1 65 ? 24.792 4.224 6.501 1.00 58.69 65 ASP A O 1
ATOM 521 N N . ASP A 1 66 ? 24.753 3.997 4.273 1.00 59.06 66 ASP A N 1
ATOM 522 C CA . ASP A 1 66 ? 25.932 4.804 3.961 1.00 59.06 66 ASP A CA 1
ATOM 523 C C . ASP A 1 66 ? 25.832 6.282 4.390 1.00 59.06 66 ASP A C 1
ATOM 525 O O . ASP A 1 66 ? 26.849 6.864 4.772 1.00 59.06 66 ASP A O 1
ATOM 529 N N . GLU A 1 67 ? 24.661 6.930 4.346 1.00 61.47 67 GLU A N 1
ATOM 530 C CA . GLU A 1 67 ? 24.508 8.329 4.782 1.00 61.47 67 GLU A CA 1
ATOM 531 C C . GLU A 1 67 ? 24.500 8.450 6.315 1.00 61.47 67 GLU A C 1
ATOM 533 O O . GLU A 1 67 ? 25.059 9.405 6.861 1.00 61.47 67 GLU A O 1
ATOM 538 N N . MET A 1 68 ? 23.944 7.454 7.015 1.00 55.25 68 MET A N 1
ATOM 539 C CA . MET A 1 68 ? 23.980 7.360 8.483 1.00 55.25 68 MET A CA 1
ATOM 540 C C . MET A 1 68 ? 25.397 7.080 9.004 1.00 55.25 68 MET A C 1
ATOM 542 O O . MET A 1 68 ? 25.794 7.642 10.022 1.00 55.25 68 MET A O 1
ATOM 546 N N . ILE A 1 69 ? 26.190 6.274 8.288 1.00 61.03 69 ILE A N 1
ATOM 547 C CA . ILE A 1 69 ? 27.586 5.969 8.648 1.00 61.03 69 ILE A CA 1
ATOM 548 C C . ILE A 1 69 ? 28.524 7.151 8.352 1.00 61.03 69 ILE A C 1
ATOM 550 O O . ILE A 1 69 ? 29.452 7.402 9.115 1.00 61.03 69 ILE A O 1
ATOM 554 N N . ARG A 1 70 ? 28.295 7.915 7.274 1.00 64.69 70 ARG A N 1
ATOM 555 C CA . ARG A 1 70 ? 29.144 9.071 6.906 1.00 64.69 70 ARG A CA 1
ATOM 556 C C . ARG A 1 70 ? 28.940 10.313 7.780 1.00 64.69 70 ARG A C 1
ATOM 558 O O . ARG A 1 70 ? 29.749 11.234 7.696 1.00 64.69 70 ARG A O 1
ATOM 565 N N . LYS A 1 71 ? 27.857 10.371 8.558 1.00 68.31 71 LYS A N 1
ATOM 566 C CA . LYS A 1 71 ? 27.512 11.499 9.443 1.00 68.31 71 LYS A CA 1
ATOM 567 C C . LYS A 1 71 ? 27.753 11.214 10.935 1.00 68.31 71 LYS A C 1
ATOM 569 O O . LYS A 1 71 ? 27.412 12.071 11.751 1.00 68.31 71 LYS A O 1
ATOM 574 N N . ALA A 1 72 ? 28.307 10.047 11.274 1.00 53.00 72 ALA A N 1
ATOM 575 C CA . ALA A 1 72 ? 28.700 9.665 12.633 1.00 53.00 72 ALA A CA 1
ATOM 576 C C . ALA A 1 72 ? 30.142 10.081 12.964 1.00 53.00 72 ALA A C 1
ATOM 578 O O . ALA A 1 72 ? 30.986 10.101 12.038 1.00 53.00 72 ALA A O 1
#

pLDDT: mean 88.85, std 14.67, range [53.0, 98.44]